Protein AF-A0A936VGP3-F1 (afdb_monomer_lite)

Foldseek 3Di:
DDDDDDDPPDDPPDDDDPDDDDDPPDDDDDWDWDWAFDPDDDPDTDIDIDTHDDD

Sequence (55 aa):
MGSRETHTATRIYSTITELIYVPNEVSDGVYLLNLQIAPFATDAAPSRPMLLKQL

Secondary structure (DSSP, 8-state):
---PPPPTT--SS-----S----TTSPSS-EEEEEEE-S---SS--EEEEEEE--

Structure (mmCIF, N/CA/C/O backbone):
data_AF-A0A936VGP3-F1
#
_entry.id   AF-A0A936VGP3-F1
#
loop_
_atom_site.group_PDB
_atom_site.id
_atom_site.type_symbol
_atom_site.label_atom_id
_atom_site.label_alt_id
_atom_site.label_comp_id
_atom_site.label_asym_id
_atom_site.label_entity_id
_atom_site.label_seq_id
_atom_site.pdbx_PDB_ins_code
_atom_site.Cartn_x
_atom_site.Cartn_y
_atom_site.Cartn_z
_atom_site.occupancy
_atom_site.B_iso_or_equiv
_atom_site.auth_seq_id
_atom_site.auth_comp_id
_atom_site.auth_asym_id
_atom_site.auth_atom_id
_atom_site.pdbx_PDB_model_num
ATOM 1 N N . MET A 1 1 ? 28.220 -3.543 1.383 1.00 42.41 1 MET A N 1
ATOM 2 C CA . MET A 1 1 ? 26.747 -3.417 1.444 1.00 42.41 1 MET A CA 1
ATOM 3 C C . MET A 1 1 ? 26.213 -4.665 2.115 1.00 42.41 1 MET A C 1
ATOM 5 O O . MET A 1 1 ? 26.722 -5.739 1.827 1.00 42.41 1 MET A O 1
ATOM 9 N N . GLY A 1 2 ? 25.324 -4.511 3.095 1.00 53.28 2 GLY A N 1
ATOM 10 C CA . GLY A 1 2 ? 24.946 -5.589 4.008 1.00 53.28 2 GLY A CA 1
ATOM 11 C C . GLY A 1 2 ? 24.041 -6.626 3.355 1.00 53.28 2 GLY A C 1
ATOM 12 O O . GLY A 1 2 ? 22.837 -6.414 3.270 1.00 53.28 2 GLY A O 1
ATOM 13 N N . SER A 1 3 ? 24.611 -7.759 2.961 1.00 63.44 3 SER A N 1
ATOM 14 C CA . SER A 1 3 ? 23.848 -8.986 2.749 1.00 63.44 3 SER A CA 1
ATOM 15 C C . SER A 1 3 ? 23.577 -9.593 4.122 1.00 63.44 3 SER A C 1
ATOM 17 O O . SER A 1 3 ? 24.513 -9.923 4.849 1.00 63.44 3 SER A O 1
ATOM 19 N N . ARG A 1 4 ? 22.308 -9.668 4.525 1.00 73.12 4 ARG A N 1
ATOM 20 C CA . ARG A 1 4 ? 21.901 -10.421 5.717 1.00 73.12 4 ARG A CA 1
ATOM 21 C C . ARG A 1 4 ? 21.419 -11.789 5.253 1.00 73.12 4 ARG A C 1
ATOM 23 O O . ARG A 1 4 ? 2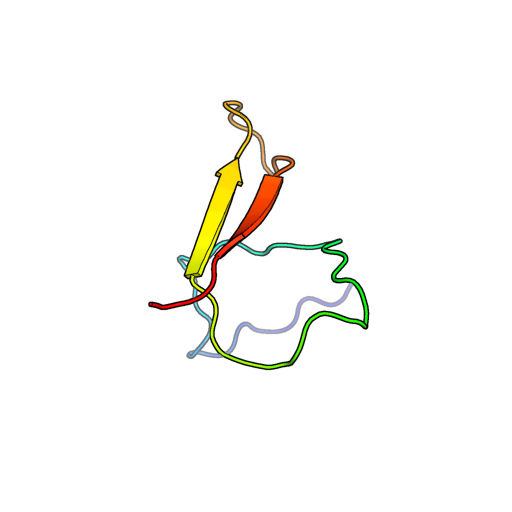0.629 -11.865 4.318 1.00 73.12 4 ARG A O 1
ATOM 30 N N . GLU A 1 5 ? 21.899 -12.831 5.919 1.00 71.44 5 GLU A N 1
ATOM 31 C CA . GLU A 1 5 ? 21.444 -14.211 5.744 1.00 71.44 5 GLU A CA 1
ATOM 32 C C . GLU A 1 5 ? 19.912 -14.271 5.845 1.00 71.44 5 GLU A C 1
ATOM 34 O O . GLU A 1 5 ? 19.316 -13.786 6.815 1.00 71.44 5 GLU A O 1
ATOM 39 N N . THR A 1 6 ? 19.257 -14.832 4.829 1.00 62.66 6 THR A N 1
ATOM 40 C CA . THR A 1 6 ? 17.808 -15.043 4.843 1.00 62.66 6 THR A CA 1
ATOM 41 C C . THR A 1 6 ? 17.485 -16.144 5.843 1.00 62.66 6 THR A C 1
ATOM 43 O O . THR A 1 6 ? 17.913 -17.285 5.683 1.00 62.66 6 THR A O 1
ATOM 46 N N . HIS A 1 7 ? 16.729 -15.814 6.887 1.00 73.12 7 HIS A N 1
ATOM 47 C CA . HIS A 1 7 ? 16.309 -16.785 7.894 1.00 73.12 7 HIS A CA 1
ATOM 48 C C . HIS A 1 7 ? 15.390 -17.837 7.249 1.00 73.12 7 HIS A C 1
ATOM 50 O O . HIS A 1 7 ? 14.618 -17.496 6.351 1.00 73.12 7 HIS A O 1
ATOM 56 N N . THR A 1 8 ? 15.407 -19.086 7.726 1.00 73.12 8 THR A N 1
ATOM 57 C CA . THR A 1 8 ? 14.638 -20.213 7.148 1.00 73.12 8 THR A CA 1
ATOM 58 C C . THR A 1 8 ? 13.133 -19.934 6.991 1.00 73.12 8 THR A C 1
ATOM 60 O O . THR A 1 8 ? 12.480 -20.527 6.142 1.00 73.12 8 THR A O 1
ATOM 63 N N . ALA A 1 9 ? 12.572 -19.001 7.769 1.00 81.06 9 ALA A N 1
ATOM 64 C CA . ALA A 1 9 ? 11.164 -18.599 7.702 1.00 81.06 9 ALA A CA 1
ATOM 65 C C . ALA A 1 9 ? 10.846 -17.501 6.656 1.00 81.06 9 ALA A C 1
ATOM 67 O O . ALA A 1 9 ? 9.713 -17.020 6.600 1.00 81.06 9 ALA A O 1
ATOM 68 N N . THR A 1 10 ? 11.821 -17.063 5.853 1.00 84.00 10 THR A N 1
ATOM 69 C CA . THR A 1 10 ? 11.623 -16.004 4.848 1.00 84.00 10 THR A CA 1
ATOM 70 C C . THR A 1 10 ? 10.641 -16.464 3.769 1.00 84.00 10 THR A C 1
ATOM 72 O O . THR A 1 10 ? 10.817 -17.522 3.166 1.00 84.00 10 THR A O 1
ATOM 75 N N . ARG A 1 11 ? 9.604 -15.663 3.487 1.00 86.69 11 ARG A N 1
ATOM 76 C CA . ARG A 1 11 ? 8.673 -15.942 2.385 1.00 86.69 11 ARG A CA 1
ATOM 77 C C . ARG A 1 11 ? 9.341 -15.602 1.054 1.00 86.69 11 ARG A C 1
ATOM 79 O O . ARG A 1 11 ? 9.559 -14.439 0.747 1.00 86.69 11 ARG A O 1
ATOM 86 N N . ILE A 1 12 ? 9.659 -16.632 0.277 1.00 88.38 12 ILE A N 1
ATOM 87 C CA . ILE A 1 12 ? 10.375 -16.509 -1.005 1.00 88.38 12 ILE A CA 1
ATOM 88 C C . ILE A 1 12 ? 9.453 -16.317 -2.221 1.00 88.38 12 ILE A C 1
ATOM 90 O O . ILE A 1 12 ? 9.920 -15.950 -3.291 1.00 88.38 12 ILE A O 1
ATOM 94 N N . TYR A 1 13 ? 8.141 -16.514 -2.056 1.00 89.88 13 TYR A N 1
ATOM 95 C CA . TYR A 1 13 ? 7.124 -16.321 -3.099 1.00 89.88 13 TYR A CA 1
ATOM 96 C C . TYR A 1 13 ? 6.154 -15.201 -2.718 1.00 89.88 13 TYR A C 1
ATOM 98 O O . TYR A 1 13 ? 4.940 -15.390 -2.656 1.00 89.88 13 TYR A O 1
ATOM 106 N N . SER A 1 14 ? 6.704 -14.036 -2.391 1.00 90.44 14 SER A N 1
ATOM 107 C CA . SER A 1 14 ? 5.930 -12.846 -2.045 1.00 90.44 14 SER A CA 1
ATOM 108 C C . SER A 1 14 ? 6.498 -11.613 -2.724 1.00 90.44 14 SER A C 1
ATOM 110 O O . SER A 1 14 ? 7.708 -11.490 -2.895 1.00 90.44 14 SER A O 1
ATOM 112 N N . THR A 1 15 ? 5.618 -10.680 -3.064 1.00 89.75 15 THR A N 1
ATOM 113 C CA . THR A 1 15 ? 5.997 -9.350 -3.535 1.00 89.75 15 THR A CA 1
ATOM 114 C C . THR A 1 15 ? 6.389 -8.460 -2.358 1.00 89.75 15 THR A C 1
ATOM 116 O O . THR A 1 15 ? 5.758 -8.524 -1.302 1.00 89.75 15 THR A O 1
ATOM 119 N N . ILE A 1 16 ? 7.369 -7.579 -2.557 1.00 92.69 16 ILE A N 1
ATOM 120 C CA . ILE A 1 16 ? 7.647 -6.456 -1.653 1.00 92.69 16 ILE A CA 1
ATOM 121 C C . ILE A 1 16 ? 6.968 -5.220 -2.248 1.00 92.69 16 ILE A C 1
ATOM 123 O O . ILE A 1 16 ? 7.126 -4.936 -3.431 1.00 92.69 16 ILE A O 1
ATOM 127 N N . THR A 1 17 ? 6.171 -4.511 -1.450 1.00 93.19 17 THR A N 1
ATOM 128 C CA . THR A 1 17 ? 5.584 -3.215 -1.822 1.00 93.19 17 THR A CA 1
ATOM 129 C C . THR A 1 17 ? 6.233 -2.138 -0.969 1.00 93.19 17 THR A C 1
ATOM 131 O O . THR A 1 17 ? 6.237 -2.242 0.255 1.00 93.19 17 THR A O 1
ATOM 134 N N . GLU A 1 18 ? 6.776 -1.113 -1.611 1.00 95.69 18 GLU A N 1
ATOM 135 C CA . GLU A 1 18 ? 7.437 0.020 -0.966 1.00 95.69 18 GLU A CA 1
ATOM 136 C C . GLU A 1 18 ? 6.750 1.339 -1.340 1.00 95.69 18 GLU A C 1
ATOM 138 O O . GLU A 1 18 ? 5.941 1.384 -2.266 1.00 95.69 18 GLU A O 1
ATOM 143 N N . LEU A 1 19 ? 7.056 2.410 -0.598 1.00 95.38 19 LEU A N 1
ATOM 144 C CA . LEU A 1 19 ? 6.558 3.773 -0.853 1.00 95.38 19 LEU A CA 1
ATOM 145 C C . LEU A 1 19 ? 5.025 3.933 -0.808 1.00 95.38 19 LEU A C 1
ATOM 147 O O . LEU A 1 19 ? 4.475 4.873 -1.381 1.00 95.38 19 LEU A O 1
ATOM 151 N N . ILE A 1 20 ? 4.321 3.043 -0.108 1.00 94.50 20 ILE A N 1
ATOM 152 C CA . ILE A 1 20 ? 2.894 3.219 0.164 1.00 94.50 20 ILE A CA 1
ATOM 153 C C . ILE A 1 20 ? 2.670 4.405 1.113 1.00 94.50 20 ILE A C 1
ATOM 155 O O . ILE A 1 20 ? 3.370 4.563 2.112 1.00 94.50 20 ILE A O 1
ATOM 159 N N . TYR A 1 21 ? 1.655 5.213 0.814 1.00 94.56 21 TYR A N 1
ATOM 160 C CA . TYR A 1 21 ? 1.137 6.245 1.705 1.00 94.56 21 TYR A CA 1
ATOM 161 C C . TYR A 1 21 ? -0.295 5.896 2.107 1.00 94.56 21 TYR A C 1
ATOM 163 O O . TYR A 1 21 ? -1.124 5.588 1.250 1.00 94.56 21 TYR A O 1
ATOM 171 N N . VAL A 1 22 ? -0.579 5.964 3.407 1.00 94.75 22 VAL A N 1
ATOM 172 C CA . VAL A 1 22 ? -1.919 5.782 3.970 1.00 94.75 22 VAL A CA 1
ATOM 173 C C . VAL A 1 22 ? -2.251 7.035 4.788 1.00 94.75 22 VAL A C 1
ATOM 175 O O . VAL A 1 22 ? -1.452 7.398 5.653 1.00 94.75 22 VAL A O 1
ATOM 178 N N . PRO A 1 23 ? -3.377 7.720 4.519 1.00 96.06 23 PRO A N 1
ATOM 179 C CA . PRO A 1 23 ? -3.804 8.869 5.315 1.00 96.06 23 PRO A CA 1
ATOM 180 C C . PRO A 1 23 ? -4.073 8.497 6.781 1.00 96.06 23 PRO A C 1
A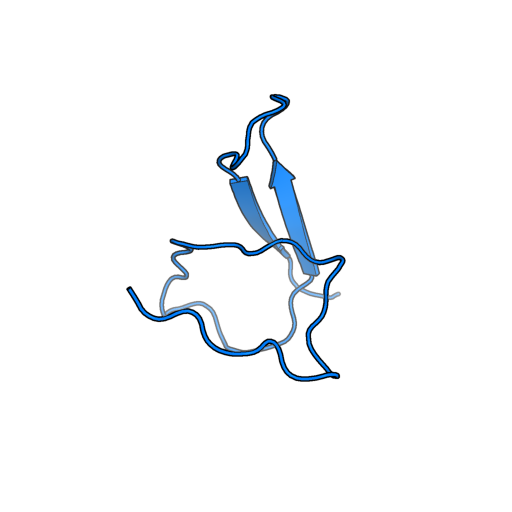TOM 182 O O . PRO A 1 23 ? -4.563 7.404 7.065 1.00 96.06 23 PRO A O 1
ATOM 185 N N . ASN A 1 24 ? -3.805 9.420 7.709 1.00 97.06 24 ASN A N 1
ATOM 186 C CA . ASN A 1 24 ? -3.941 9.180 9.155 1.00 97.06 24 ASN A CA 1
ATOM 187 C C . ASN A 1 24 ? -5.396 8.958 9.602 1.00 97.06 24 ASN A C 1
ATOM 189 O O . ASN A 1 24 ? -5.637 8.405 10.671 1.00 97.06 24 ASN A O 1
ATOM 193 N N . GLU A 1 25 ? -6.371 9.408 8.815 1.00 96.81 25 GLU A N 1
ATOM 194 C CA . GLU A 1 25 ? -7.795 9.179 9.060 1.00 96.81 25 GLU A CA 1
ATOM 195 C C . GLU A 1 25 ? -8.240 7.726 8.808 1.00 96.81 25 GLU A C 1
ATOM 197 O O . GLU A 1 25 ? -9.339 7.341 9.216 1.00 96.81 25 GLU A O 1
ATOM 202 N N . VAL A 1 26 ? -7.414 6.907 8.146 1.00 95.12 26 VAL A N 1
ATOM 203 C CA . VAL A 1 26 ? -7.697 5.482 7.943 1.00 95.12 26 VAL A CA 1
ATOM 204 C C . VAL A 1 26 ? -7.440 4.736 9.250 1.00 95.12 26 VAL A C 1
ATOM 206 O O . VAL A 1 26 ? -6.321 4.698 9.745 1.00 95.12 26 VAL A O 1
ATOM 209 N N . SER A 1 27 ? -8.482 4.126 9.815 1.00 95.38 27 SER A N 1
ATOM 210 C CA . SER A 1 27 ? -8.363 3.349 11.052 1.00 95.38 27 SER A CA 1
ATOM 211 C C . SER A 1 27 ? -7.593 2.047 10.835 1.00 95.38 27 SER A C 1
ATOM 213 O O . SER A 1 27 ? -7.801 1.368 9.825 1.00 95.38 27 SER A O 1
A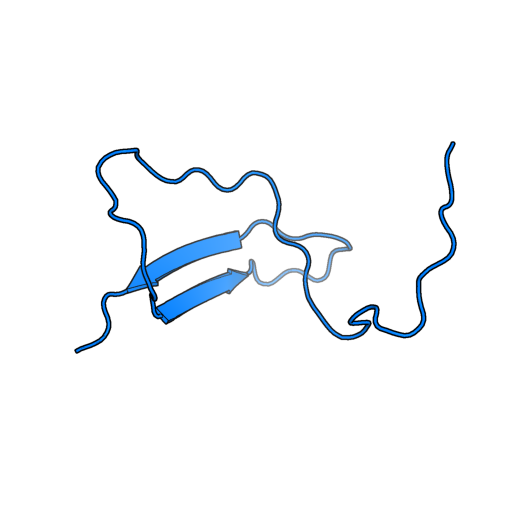TOM 215 N N . ASP A 1 28 ? -6.785 1.658 11.821 1.00 95.75 28 ASP A N 1
ATOM 216 C CA . ASP A 1 28 ? -6.123 0.354 11.855 1.00 95.75 28 ASP A CA 1
ATOM 217 C C . ASP A 1 28 ? -7.141 -0.794 11.797 1.00 95.75 28 ASP A C 1
ATOM 219 O O . ASP A 1 28 ? -8.222 -0.730 12.389 1.00 95.75 28 ASP A O 1
ATOM 223 N N . GLY A 1 29 ? -6.791 -1.873 11.095 1.00 94.25 29 GLY A N 1
ATOM 224 C CA . GLY A 1 29 ? -7.649 -3.047 10.978 1.00 94.25 29 GLY A CA 1
ATOM 225 C C . GLY A 1 29 ? -7.351 -3.905 9.755 1.00 94.25 29 GLY A C 1
ATOM 226 O O . GLY A 1 29 ? -6.368 -3.702 9.042 1.00 94.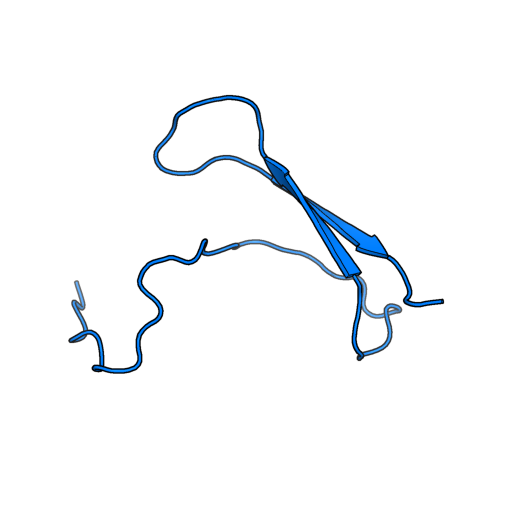25 29 GLY A O 1
ATOM 227 N N . VAL A 1 30 ? -8.220 -4.888 9.520 1.00 96.06 30 VAL A N 1
ATOM 228 C CA . VAL A 1 30 ? -8.143 -5.766 8.349 1.00 96.06 30 VAL A CA 1
ATOM 229 C C . VAL A 1 30 ? -8.900 -5.131 7.186 1.00 96.06 30 VAL A C 1
ATOM 231 O O . VAL A 1 30 ? -10.068 -4.769 7.307 1.00 96.06 30 VAL A O 1
ATOM 234 N N . TYR A 1 31 ? -8.230 -5.043 6.041 1.00 96.19 31 TYR A N 1
ATOM 235 C CA . TYR A 1 31 ? -8.799 -4.575 4.783 1.00 96.19 31 TYR A CA 1
ATOM 236 C C . TYR A 1 31 ? -8.574 -5.624 3.702 1.00 96.19 31 TYR A C 1
ATOM 238 O O . TYR A 1 31 ? -7.572 -6.344 3.708 1.00 96.19 31 TYR A O 1
ATOM 246 N N . LEU A 1 32 ? -9.488 -5.681 2.738 1.00 97.12 32 LEU A N 1
ATOM 247 C CA . LEU A 1 32 ? -9.211 -6.369 1.486 1.00 97.12 32 LEU A CA 1
ATOM 248 C C . LEU A 1 32 ? -8.284 -5.476 0.653 1.00 97.12 32 LEU A C 1
ATOM 250 O O . LEU A 1 32 ? -8.567 -4.294 0.459 1.00 97.12 32 LEU A O 1
ATOM 254 N N . LEU A 1 33 ? -7.184 -6.045 0.163 1.00 94.75 33 LEU A N 1
ATOM 255 C CA . LEU A 1 33 ? -6.222 -5.351 -0.688 1.00 94.75 33 LEU A CA 1
ATOM 256 C C . LEU A 1 33 ? -6.438 -5.756 -2.146 1.00 94.75 33 LEU A C 1
ATOM 258 O O . LEU A 1 33 ? -6.231 -6.913 -2.510 1.00 94.75 33 LEU A O 1
ATOM 262 N N . ASN A 1 34 ? -6.798 -4.791 -2.988 1.00 96.31 34 ASN A N 1
ATOM 263 C CA . ASN A 1 34 ? -6.684 -4.928 -4.435 1.00 96.31 34 ASN A CA 1
ATOM 264 C C . ASN A 1 34 ? -5.367 -4.287 -4.885 1.00 96.31 34 ASN A C 1
ATOM 266 O O . ASN A 1 34 ? -5.201 -3.071 -4.778 1.00 96.31 34 ASN A O 1
ATOM 270 N N . LEU A 1 35 ? -4.431 -5.104 -5.368 1.00 95.38 35 LEU A N 1
ATOM 271 C CA . LEU A 1 35 ? -3.119 -4.653 -5.818 1.00 95.38 35 LEU A CA 1
ATOM 272 C C . LEU A 1 35 ? -3.052 -4.679 -7.347 1.00 95.38 35 LEU A C 1
ATOM 274 O O . LEU A 1 35 ? -2.880 -5.731 -7.959 1.00 95.38 35 LEU A O 1
ATOM 278 N N . GLN A 1 36 ? -3.181 -3.510 -7.969 1.00 95.50 36 GLN A N 1
ATOM 279 C CA . GLN A 1 36 ? -3.102 -3.378 -9.423 1.00 95.50 36 GLN A CA 1
ATOM 280 C C . GLN A 1 36 ? -1.662 -3.092 -9.844 1.00 95.50 36 GLN A C 1
ATOM 282 O O . GLN A 1 36 ? -1.095 -2.085 -9.419 1.00 95.50 36 GLN A O 1
ATOM 287 N N . ILE 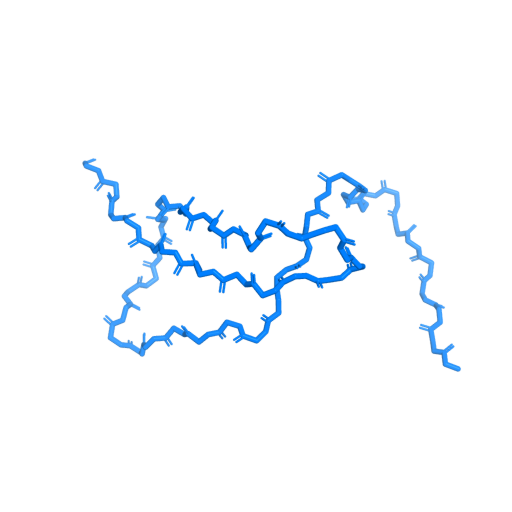A 1 37 ? -1.089 -3.947 -10.690 1.00 94.31 37 ILE A N 1
ATOM 288 C CA . ILE A 1 37 ? 0.277 -3.811 -11.213 1.00 94.31 37 ILE A CA 1
ATOM 289 C C . ILE A 1 37 ? 0.223 -3.354 -12.673 1.00 94.31 37 ILE A C 1
ATOM 291 O O . ILE A 1 37 ? -0.644 -3.791 -13.433 1.00 94.31 37 ILE A O 1
ATOM 295 N N . ALA A 1 38 ? 1.134 -2.467 -13.074 1.00 92.50 38 ALA A N 1
ATOM 296 C CA . ALA A 1 38 ? 1.261 -2.072 -14.474 1.00 92.50 38 ALA A CA 1
ATOM 297 C C . ALA A 1 38 ? 1.602 -3.286 -15.376 1.00 92.50 38 ALA A C 1
ATOM 299 O O . ALA A 1 38 ? 2.366 -4.153 -14.955 1.00 92.50 38 ALA A O 1
ATOM 300 N N . PRO A 1 39 ? 1.082 -3.365 -16.616 1.00 92.50 39 PRO A N 1
ATOM 301 C CA . PRO A 1 39 ? 1.221 -4.542 -17.480 1.00 92.50 39 PRO A CA 1
ATOM 302 C C . PRO A 1 39 ? 2.582 -4.586 -18.203 1.00 92.50 39 PRO A C 1
ATOM 304 O O . PRO A 1 39 ? 2.643 -4.734 -19.423 1.00 92.50 39 PRO A O 1
ATOM 307 N N . PHE A 1 40 ? 3.680 -4.434 -17.464 1.00 90.25 40 PHE A N 1
ATOM 308 C CA . PHE A 1 40 ? 5.045 -4.477 -17.988 1.00 90.25 40 PHE A CA 1
ATOM 309 C C . PHE A 1 40 ? 5.878 -5.474 -17.180 1.00 90.25 40 PHE A C 1
ATOM 311 O O . PHE A 1 40 ? 5.743 -5.561 -15.962 1.00 90.25 40 PHE A O 1
ATOM 318 N N . ALA A 1 41 ? 6.743 -6.225 -17.861 1.00 88.06 41 ALA A N 1
ATOM 319 C CA . ALA A 1 41 ? 7.658 -7.166 -17.226 1.00 88.06 41 ALA A CA 1
ATOM 320 C C . ALA A 1 41 ? 8.986 -6.464 -16.916 1.00 88.06 41 ALA A C 1
ATOM 322 O O . ALA A 1 41 ? 9.897 -6.433 -17.742 1.00 88.06 41 ALA A O 1
ATOM 323 N N . THR A 1 42 ? 9.060 -5.867 -15.733 1.00 91.19 42 THR A N 1
ATOM 324 C CA . THR A 1 42 ? 10.257 -5.225 -15.175 1.00 91.19 42 THR A CA 1
ATOM 325 C C . THR A 1 42 ? 10.646 -5.906 -13.861 1.00 91.19 42 THR A C 1
ATOM 327 O O . THR A 1 42 ? 9.902 -6.733 -13.334 1.00 91.19 42 THR A O 1
ATOM 330 N N . ASP A 1 43 ? 11.826 -5.591 -13.335 1.00 92.56 43 ASP A N 1
ATOM 331 C CA . ASP A 1 43 ? 12.291 -6.044 -12.017 1.00 92.56 43 ASP A CA 1
ATOM 332 C C . ASP A 1 43 ? 11.440 -5.479 -10.865 1.00 92.56 43 ASP A C 1
ATOM 334 O O . ASP A 1 43 ? 11.195 -6.170 -9.876 1.00 92.56 43 ASP A O 1
ATOM 338 N N . ALA A 1 44 ? 10.929 -4.256 -11.032 1.00 92.75 44 ALA A N 1
ATOM 339 C CA . ALA A 1 44 ? 9.897 -3.646 -10.203 1.00 92.75 44 ALA A CA 1
ATOM 340 C C . ALA A 1 44 ? 8.898 -2.867 -11.071 1.00 92.75 44 ALA A C 1
ATOM 342 O O . ALA A 1 44 ? 9.275 -2.223 -12.051 1.00 92.75 44 ALA A O 1
ATOM 343 N N . ALA A 1 45 ? 7.616 -2.902 -10.708 1.00 94.50 45 ALA A N 1
ATOM 344 C CA . ALA A 1 45 ? 6.554 -2.197 -11.420 1.00 94.50 45 ALA A CA 1
ATOM 345 C C . ALA A 1 45 ? 5.764 -1.303 -10.453 1.00 94.50 45 ALA A C 1
ATOM 347 O O . ALA A 1 45 ? 5.475 -1.729 -9.329 1.00 94.50 45 ALA A O 1
ATOM 348 N N . PRO A 1 46 ? 5.376 -0.080 -10.864 1.00 94.56 46 PRO A N 1
ATOM 349 C CA . PRO A 1 46 ? 4.508 0.750 -10.045 1.00 94.56 46 PRO A CA 1
ATOM 350 C C . PRO A 1 46 ? 3.162 0.049 -9.848 1.00 94.56 46 PRO A C 1
ATOM 352 O O . PRO A 1 46 ? 2.643 -0.615 -10.755 1.00 94.56 46 PRO A O 1
ATOM 355 N N . SER A 1 47 ? 2.584 0.227 -8.663 1.00 95.44 47 SER A N 1
ATOM 356 C CA . SER A 1 47 ? 1.293 -0.351 -8.306 1.00 95.44 47 SER A CA 1
ATOM 357 C C . SER A 1 47 ? 0.302 0.708 -7.831 1.00 95.44 47 SER A C 1
ATOM 359 O O . SER A 1 47 ? 0.682 1.808 -7.426 1.00 95.44 47 SER A O 1
ATOM 361 N N . ARG A 1 48 ? -0.989 0.377 -7.903 1.00 95.94 48 ARG A N 1
ATOM 362 C CA . ARG A 1 48 ? -2.082 1.152 -7.303 1.00 95.94 48 ARG A CA 1
ATOM 363 C C . ARG A 1 48 ? -2.764 0.296 -6.231 1.00 95.94 48 ARG A C 1
ATOM 365 O O . ARG A 1 48 ? -3.684 -0.453 -6.567 1.00 95.94 48 ARG A O 1
ATOM 372 N N . PRO A 1 49 ? -2.299 0.339 -4.970 1.00 95.44 49 PRO A N 1
ATOM 373 C CA . PRO A 1 49 ? -2.949 -0.375 -3.880 1.00 95.44 49 PRO A CA 1
ATOM 374 C C . PRO A 1 49 ? -4.289 0.289 -3.545 1.00 95.44 49 PRO A C 1
ATOM 376 O O . PRO A 1 49 ? -4.346 1.491 -3.290 1.00 95.44 49 PRO A O 1
ATOM 379 N N . MET A 1 50 ? -5.370 -0.490 -3.532 1.00 95.56 50 MET A N 1
ATOM 380 C CA . MET A 1 50 ? -6.683 -0.036 -3.074 1.00 95.56 50 MET A CA 1
ATOM 381 C C . MET A 1 50 ? -7.138 -0.864 -1.876 1.00 95.56 50 MET A C 1
ATOM 383 O O . MET A 1 50 ? -7.243 -2.089 -1.968 1.00 95.56 50 MET A O 1
ATOM 387 N N . LEU A 1 51 ? -7.428 -0.182 -0.767 1.00 95.12 51 LEU A N 1
ATOM 388 C CA . LEU A 1 51 ? -8.011 -0.784 0.428 1.00 95.12 51 LEU A CA 1
ATOM 389 C C . LEU A 1 51 ? -9.536 -0.762 0.325 1.00 95.12 51 LEU A C 1
ATOM 391 O O . LEU A 1 51 ? -10.138 0.285 0.086 1.00 95.12 51 LEU A O 1
ATOM 395 N N . LEU A 1 52 ? -10.161 -1.917 0.527 1.00 95.81 52 LEU A N 1
ATOM 396 C CA . LEU A 1 52 ? -11.611 -2.078 0.565 1.00 95.81 52 LEU A CA 1
ATOM 397 C C . LEU A 1 52 ? -12.011 -2.572 1.958 1.00 95.81 52 LEU A C 1
ATOM 399 O O . LEU A 1 52 ? -11.351 -3.446 2.530 1.00 95.81 52 LEU A O 1
ATOM 403 N N . LYS A 1 53 ? -13.095 -2.020 2.512 1.00 92.69 53 LYS A N 1
ATOM 404 C CA . LYS A 1 53 ? -13.652 -2.509 3.779 1.00 92.69 53 LYS A CA 1
ATOM 405 C C . LYS A 1 53 ? -14.204 -3.922 3.585 1.00 92.69 53 LYS A C 1
ATOM 407 O O . LYS A 1 53 ? -14.815 -4.211 2.557 1.00 92.69 53 LYS A O 1
ATOM 412 N N . GLN A 1 54 ? -13.984 -4.786 4.571 1.00 81.69 54 GLN A N 1
ATOM 413 C CA . GLN A 1 54 ? -14.718 -6.046 4.665 1.00 81.69 54 GLN A CA 1
ATOM 414 C C . GLN A 1 54 ? -16.198 -5.738 4.957 1.00 81.69 54 GLN A C 1
ATOM 416 O O . GLN A 1 54 ? -16.489 -4.778 5.673 1.00 81.69 54 GLN A O 1
ATOM 421 N N . LEU A 1 55 ? -17.101 -6.498 4.328 1.00 74.12 55 LEU A N 1
ATOM 422 C CA . LEU A 1 55 ? -18.551 -6.422 4.552 1.00 74.12 55 LEU A CA 1
ATOM 423 C C . LEU A 1 55 ? -18.930 -6.943 5.940 1.00 74.12 55 LEU A C 1
ATOM 425 O O . LEU A 1 55 ? -18.252 -7.886 6.407 1.00 74.12 55 LEU A O 1
#

pLDDT: mean 88.55, std 11.69, range [42.41, 97.12]

Radius of gyration: 14.98 Å; chains: 1; boundin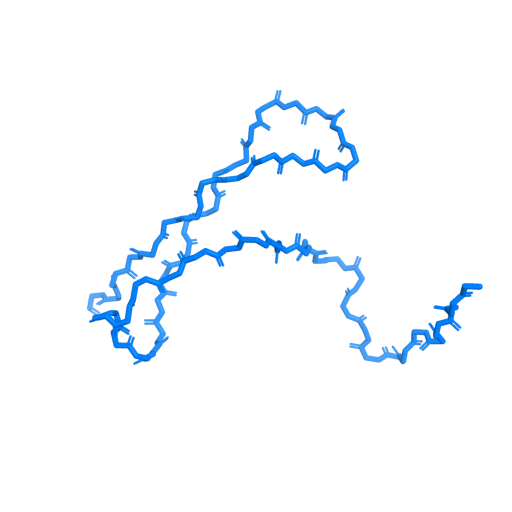g box: 45×29×30 Å